Protein AF-A0A6M8V995-F1 (afdb_monomer)

Sequence (89 aa):
MLKAEKDFEEFIELLNKFNIEYMIIGAYALALYARPRNNGDIDIFINNTLNNAKQLIKVISEFGFESTGIKENDFTTKGRIIQLGELYP

Solvent-accessible surface area (backbone atoms only — not comparable to full-atom values): 5625 Å² total; per-residue (Å²): 122,74,63,64,60,49,54,50,52,55,51,52,50,40,39,58,76,60,65,52,56,66,45,74,35,63,56,70,52,46,34,80,82,48,82,73,59,88,84,86,75,82,47,71,48,68,54,50,44,70,71,40,20,57,43,47,54,53,42,40,39,75,75,69,52,60,88,72,73,83,53,51,66,62,48,48,44,84,93,61,84,84,84,84,84,78,81,81,131

Foldseek 3Di:
DVPLVVLVVLLVVLCVVLVFDKDWDDQVVCVVPDPRDCQSDTDMGGDLDLSNLVSVLVSCVVSPNVVVPDHSVQSNDPPHDDDDDDRDD

Mean predicted aligned error: 4.63 Å

Secondary structure (DSSP, 8-state):
-HHHHHHHHHHHHHHHHTT--EEEEHHHHHTTTS-----S--EEEE---HHHHHHHHHHHHHTT-GGG---HHHHHSTT-----SPPP-

Structure (mmCIF, N/CA/C/O backbone):
data_AF-A0A6M8V995-F1
#
_entry.id   AF-A0A6M8V995-F1
#
loop_
_atom_site.group_PDB
_atom_site.id
_atom_site.type_symbol
_atom_site.label_atom_id
_atom_site.label_alt_id
_atom_site.label_comp_id
_atom_site.label_asym_id
_atom_site.label_entity_id
_atom_site.label_seq_id
_atom_site.pdbx_PDB_ins_code
_atom_site.Cartn_x
_atom_site.Cartn_y
_atom_site.Cartn_z
_atom_site.occupancy
_atom_site.B_iso_or_equiv
_atom_site.auth_seq_id
_atom_site.auth_comp_id
_atom_site.auth_asym_id
_atom_site.auth_atom_id
_atom_site.pdbx_PDB_model_num
ATOM 1 N N . MET A 1 1 ? 11.726 9.278 -17.197 1.00 49.62 1 MET A N 1
ATOM 2 C CA . MET A 1 1 ? 11.413 7.887 -16.808 1.00 49.62 1 MET A CA 1
ATOM 3 C C . MET A 1 1 ? 11.787 7.568 -15.358 1.00 49.62 1 MET A C 1
ATOM 5 O O . MET A 1 1 ? 10.981 6.933 -14.709 1.00 49.62 1 MET A O 1
ATOM 9 N N . LEU A 1 2 ? 12.896 8.092 -14.810 1.00 59.47 2 LEU A N 1
ATOM 10 C CA . LEU A 1 2 ? 13.358 7.846 -13.422 1.00 59.47 2 LEU A CA 1
ATOM 11 C C . LEU A 1 2 ? 12.392 8.225 -12.274 1.00 59.47 2 LEU A C 1
ATOM 13 O O . LEU A 1 2 ? 12.542 7.725 -11.168 1.00 59.47 2 LEU A O 1
ATOM 17 N N . LYS A 1 3 ? 11.438 9.141 -12.489 1.00 60.41 3 LYS A N 1
ATOM 18 C CA . LYS A 1 3 ? 10.597 9.659 -11.395 1.00 60.41 3 LYS A CA 1
ATOM 19 C C . LYS A 1 3 ? 9.564 8.638 -10.895 1.00 60.41 3 LYS A C 1
ATOM 21 O O . LYS A 1 3 ? 9.432 8.480 -9.694 1.00 60.41 3 LYS A O 1
ATOM 26 N N . ALA A 1 4 ? 8.892 7.928 -11.804 1.00 68.56 4 ALA A N 1
ATOM 27 C CA . ALA A 1 4 ? 7.870 6.946 -11.429 1.00 68.56 4 ALA A CA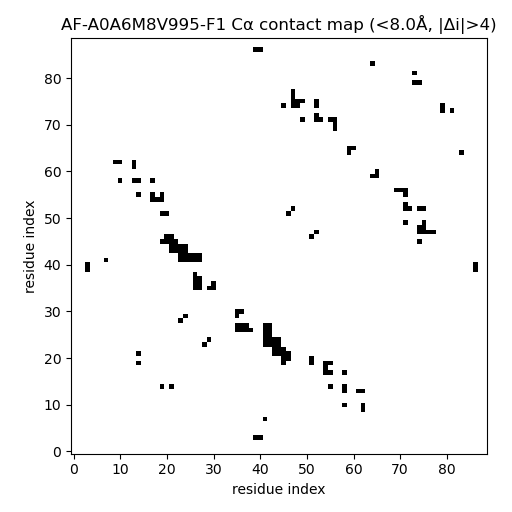 1
ATOM 28 C C . ALA A 1 4 ? 8.467 5.767 -10.640 1.00 68.56 4 ALA A C 1
ATOM 30 O O . ALA A 1 4 ? 7.875 5.317 -9.671 1.00 68.56 4 ALA A O 1
ATOM 31 N N . GLU A 1 5 ? 9.674 5.321 -11.004 1.00 79.88 5 GLU A N 1
ATOM 32 C CA . GLU A 1 5 ? 10.389 4.272 -10.261 1.00 79.88 5 GLU A CA 1
ATOM 33 C C . GLU A 1 5 ? 10.697 4.714 -8.826 1.00 79.88 5 GLU A C 1
ATOM 35 O O . GLU A 1 5 ? 10.494 3.943 -7.892 1.00 79.88 5 GLU A O 1
ATOM 40 N N . LYS A 1 6 ? 11.085 5.980 -8.640 1.00 89.06 6 LYS A N 1
ATOM 41 C CA . LYS A 1 6 ? 11.307 6.553 -7.312 1.00 89.06 6 LYS A CA 1
ATOM 42 C C . LYS A 1 6 ? 10.015 6.646 -6.491 1.00 89.06 6 LYS A C 1
ATOM 44 O O . LYS A 1 6 ? 10.022 6.278 -5.323 1.00 89.06 6 LYS A O 1
ATOM 49 N N . ASP A 1 7 ? 8.914 7.089 -7.097 1.00 91.19 7 ASP A N 1
ATOM 50 C CA . ASP A 1 7 ? 7.617 7.156 -6.411 1.00 91.19 7 ASP A CA 1
ATOM 51 C C . ASP A 1 7 ? 7.157 5.743 -5.967 1.00 91.19 7 ASP A C 1
ATOM 53 O O . ASP A 1 7 ? 6.570 5.584 -4.896 1.00 91.19 7 ASP A O 1
ATOM 57 N N . PHE A 1 8 ? 7.468 4.693 -6.743 1.00 92.25 8 PHE A N 1
ATOM 58 C CA . PHE A 1 8 ? 7.186 3.303 -6.358 1.00 92.25 8 PHE A CA 1
ATOM 59 C C . PHE A 1 8 ? 8.048 2.832 -5.182 1.00 92.25 8 PHE A C 1
ATOM 61 O O . PHE A 1 8 ? 7.519 2.211 -4.259 1.00 92.25 8 PHE A O 1
ATOM 68 N N . GLU A 1 9 ? 9.352 3.124 -5.200 1.00 93.50 9 GLU A N 1
ATOM 69 C CA . GLU A 1 9 ? 10.263 2.818 -4.089 1.00 93.50 9 GLU A CA 1
ATOM 70 C C . GLU A 1 9 ? 9.795 3.494 -2.794 1.00 93.50 9 GLU A C 1
ATOM 72 O O . GLU A 1 9 ? 9.619 2.816 -1.782 1.00 93.50 9 GLU A O 1
ATOM 77 N N . GLU A 1 10 ? 9.486 4.793 -2.845 1.00 96.19 10 GLU A N 1
ATOM 78 C CA . GLU A 1 10 ? 8.987 5.556 -1.694 1.00 96.19 10 GLU A CA 1
ATOM 79 C C . GLU A 1 10 ? 7.664 4.986 -1.158 1.00 96.19 10 GLU A C 1
ATOM 81 O O . GLU A 1 10 ? 7.488 4.839 0.056 1.00 96.19 10 GLU A O 1
ATOM 86 N N . PHE A 1 11 ? 6.736 4.594 -2.040 1.00 96.75 11 PHE A N 1
ATOM 87 C CA . PHE A 1 11 ? 5.484 3.977 -1.606 1.00 96.75 11 PHE A CA 1
ATOM 88 C C . PHE A 1 11 ? 5.720 2.628 -0.913 1.00 96.75 11 PHE A C 1
ATOM 90 O O . PHE A 1 11 ? 5.151 2.370 0.148 1.00 96.75 11 PHE A O 1
ATOM 97 N N . ILE A 1 12 ? 6.589 1.776 -1.466 1.00 97.25 12 ILE A N 1
ATOM 98 C CA . ILE A 1 12 ? 6.950 0.476 -0.878 1.00 97.25 12 ILE A CA 1
ATOM 99 C C . ILE A 1 12 ? 7.638 0.659 0.482 1.00 97.25 12 ILE A C 1
ATOM 101 O O . ILE A 1 12 ? 7.335 -0.070 1.431 1.00 97.25 12 ILE A O 1
ATOM 105 N N . GLU A 1 13 ? 8.524 1.646 0.616 1.00 98.25 13 GLU A N 1
ATOM 106 C CA . GLU A 1 13 ? 9.151 1.995 1.892 1.00 98.25 13 GLU A CA 1
ATOM 107 C C . GLU A 1 13 ? 8.114 2.384 2.951 1.00 98.25 13 GLU A C 1
ATOM 109 O O . GLU A 1 13 ? 8.201 1.921 4.092 1.00 98.25 13 GLU A O 1
ATOM 114 N N . LEU A 1 14 ? 7.085 3.154 2.581 1.00 98.56 14 LEU A N 1
ATOM 115 C CA . LEU A 1 14 ? 5.984 3.478 3.487 1.00 98.56 14 LEU A CA 1
ATOM 116 C C . LEU A 1 14 ? 5.158 2.241 3.856 1.00 98.56 14 LEU A C 1
ATOM 118 O O . LEU A 1 14 ? 4.864 2.039 5.036 1.00 98.56 14 LEU A O 1
ATOM 122 N N . LEU A 1 15 ? 4.822 1.373 2.898 1.00 98.56 15 LEU A N 1
ATOM 123 C CA . LEU A 1 15 ? 4.117 0.120 3.196 1.00 98.56 15 LEU A CA 1
ATOM 124 C C . LEU A 1 15 ? 4.899 -0.724 4.216 1.00 98.56 15 LEU A C 1
ATOM 126 O O . LEU A 1 15 ? 4.319 -1.222 5.183 1.00 98.56 15 LEU A O 1
ATOM 130 N N . ASN A 1 16 ? 6.222 -0.814 4.058 1.00 98.56 16 ASN A N 1
ATOM 131 C CA . ASN A 1 16 ? 7.103 -1.517 4.989 1.00 98.56 16 ASN A CA 1
ATOM 132 C C . ASN A 1 16 ? 7.154 -0.831 6.363 1.00 98.56 16 ASN A C 1
ATOM 134 O O . ASN A 1 16 ? 6.988 -1.493 7.388 1.00 98.56 16 ASN A O 1
ATOM 138 N N . LYS A 1 17 ? 7.319 0.497 6.401 1.00 98.56 17 LYS A N 1
ATOM 139 C CA . LYS A 1 17 ? 7.351 1.301 7.636 1.00 98.56 17 LYS A CA 1
ATOM 140 C C . LYS A 1 17 ? 6.098 1.093 8.490 1.00 98.56 17 LYS A C 1
ATOM 142 O O . LYS A 1 17 ? 6.190 1.017 9.716 1.00 98.56 17 LYS A O 1
ATOM 147 N N . PHE A 1 18 ? 4.932 0.994 7.857 1.00 98.38 18 PHE A N 1
ATOM 148 C CA . PHE A 1 18 ? 3.650 0.805 8.538 1.00 98.38 18 PHE A CA 1
ATOM 149 C C . PHE A 1 18 ? 3.258 -0.666 8.742 1.00 98.38 18 PHE A C 1
ATOM 151 O O . PHE A 1 18 ? 2.183 -0.927 9.283 1.00 98.38 18 PHE A O 1
ATOM 158 N N . ASN A 1 19 ? 4.134 -1.616 8.388 1.00 98.12 19 ASN A N 1
ATOM 159 C CA . ASN A 1 19 ? 3.886 -3.060 8.447 1.00 98.12 19 ASN A CA 1
ATOM 160 C C . ASN A 1 19 ? 2.592 -3.461 7.721 1.00 98.12 19 ASN A C 1
ATOM 162 O O . ASN A 1 19 ? 1.782 -4.224 8.250 1.00 98.12 19 ASN A O 1
ATOM 166 N N . ILE A 1 20 ? 2.379 -2.906 6.527 1.00 98.62 20 ILE A N 1
ATOM 167 C CA . ILE A 1 20 ? 1.240 -3.274 5.692 1.00 98.62 20 ILE A CA 1
ATOM 168 C C . ILE A 1 20 ? 1.431 -4.703 5.187 1.00 98.62 20 ILE A C 1
ATOM 170 O O . ILE A 1 20 ? 2.506 -5.093 4.738 1.00 98.62 20 ILE A O 1
ATOM 174 N N . GLU A 1 21 ? 0.361 -5.485 5.220 1.00 98.38 21 GLU A N 1
ATOM 175 C CA . GLU A 1 21 ? 0.294 -6.788 4.570 1.00 98.38 21 GLU A CA 1
ATOM 176 C C . GLU A 1 21 ? -0.101 -6.590 3.099 1.00 98.38 21 GLU A C 1
ATOM 178 O O . GLU A 1 21 ? -1.265 -6.299 2.788 1.00 98.38 21 GLU A O 1
ATOM 183 N N . TYR A 1 22 ? 0.872 -6.714 2.194 1.00 98.25 22 TYR A N 1
ATOM 184 C CA . TYR A 1 22 ? 0.690 -6.513 0.756 1.00 98.25 22 TYR A CA 1
ATOM 185 C C . TYR A 1 22 ? 1.505 -7.506 -0.083 1.00 98.25 22 TYR A C 1
ATOM 187 O O . TYR A 1 22 ? 2.404 -8.184 0.412 1.00 98.25 22 TYR A O 1
ATOM 195 N N . MET A 1 23 ? 1.190 -7.577 -1.375 1.00 97.00 23 MET A N 1
ATOM 196 C CA . MET A 1 23 ? 1.929 -8.342 -2.375 1.00 97.00 23 MET A CA 1
ATOM 197 C C . MET A 1 23 ? 1.988 -7.556 -3.683 1.00 97.00 23 MET A C 1
ATOM 199 O O . MET A 1 23 ? 0.956 -7.124 -4.191 1.00 97.00 23 MET A O 1
ATOM 203 N N . ILE A 1 24 ? 3.184 -7.398 -4.249 1.00 93.94 24 ILE A N 1
ATOM 204 C CA . ILE A 1 24 ? 3.348 -6.848 -5.600 1.00 93.94 24 ILE A CA 1
ATOM 205 C C . ILE A 1 24 ? 2.859 -7.896 -6.603 1.00 93.94 24 ILE A C 1
ATOM 207 O O . ILE A 1 24 ? 3.251 -9.062 -6.531 1.00 93.94 24 ILE A O 1
ATOM 211 N N . ILE A 1 25 ? 1.998 -7.485 -7.530 1.00 93.19 25 ILE A N 1
ATOM 212 C CA . ILE A 1 25 ? 1.442 -8.339 -8.582 1.00 93.19 25 ILE A CA 1
ATOM 213 C C . ILE A 1 25 ? 1.694 -7.706 -9.962 1.00 93.19 25 ILE A C 1
ATOM 215 O O . ILE A 1 25 ? 2.463 -6.755 -10.098 1.00 93.19 25 ILE A O 1
ATOM 219 N N . GLY A 1 26 ? 1.093 -8.265 -11.013 1.00 90.38 26 GLY A N 1
ATOM 220 C CA . GLY A 1 26 ? 1.121 -7.658 -12.345 1.00 90.38 26 GLY A CA 1
ATOM 221 C C . GLY A 1 26 ? 2.486 -7.713 -13.042 1.00 90.38 26 GLY A C 1
ATOM 222 O O . GLY A 1 26 ? 3.304 -8.611 -12.809 1.00 90.38 26 GLY A O 1
ATOM 223 N N . ALA A 1 27 ? 2.708 -6.763 -13.955 1.00 87.12 27 ALA A N 1
ATOM 224 C CA . ALA A 1 27 ? 3.885 -6.734 -14.827 1.00 87.12 27 ALA A CA 1
ATOM 225 C C . ALA A 1 27 ? 5.201 -6.611 -14.043 1.00 87.12 27 ALA A C 1
ATOM 227 O O . ALA A 1 27 ? 6.197 -7.234 -14.418 1.00 87.12 27 ALA A O 1
ATOM 228 N N . TYR A 1 28 ? 5.183 -5.876 -12.926 1.00 86.75 28 TYR A N 1
ATOM 229 C CA . TYR A 1 28 ? 6.353 -5.687 -12.071 1.00 86.75 28 TYR A CA 1
ATOM 230 C C . TYR A 1 28 ? 6.811 -7.010 -11.433 1.00 86.75 28 TYR A C 1
ATOM 232 O O . TYR A 1 28 ? 7.994 -7.342 -11.476 1.00 86.75 28 TYR A O 1
ATOM 240 N N . ALA A 1 29 ? 5.878 -7.829 -10.931 1.00 86.50 29 ALA A N 1
ATOM 241 C CA . ALA A 1 29 ? 6.197 -9.156 -10.394 1.00 86.50 29 ALA A CA 1
ATOM 242 C C . ALA A 1 29 ? 6.703 -10.126 -11.481 1.00 86.50 29 ALA A C 1
ATOM 244 O O . ALA A 1 29 ? 7.607 -10.930 -11.242 1.00 86.50 29 ALA A O 1
ATOM 245 N N . LEU A 1 30 ? 6.147 -10.040 -12.695 1.00 84.44 30 LEU A N 1
ATOM 246 C CA . LEU A 1 30 ? 6.546 -10.883 -13.825 1.00 84.44 30 LEU A CA 1
ATOM 247 C C . LEU A 1 30 ? 7.948 -10.544 -14.356 1.00 84.44 30 LEU A C 1
ATOM 249 O O . LEU A 1 30 ? 8.653 -11.438 -14.828 1.00 84.44 30 LEU A O 1
ATOM 253 N N . ALA A 1 31 ? 8.368 -9.279 -14.272 1.00 82.94 31 ALA A N 1
ATOM 254 C CA . ALA A 1 31 ? 9.665 -8.817 -14.767 1.00 82.94 31 ALA A CA 1
ATOM 255 C C . ALA A 1 31 ? 10.868 -9.525 -14.110 1.00 82.94 31 ALA A C 1
ATOM 257 O O . ALA A 1 31 ? 11.946 -9.546 -14.696 1.00 82.94 31 ALA A O 1
ATOM 258 N N . LEU A 1 32 ? 10.682 -10.157 -12.944 1.00 76.56 32 LEU A N 1
ATOM 259 C CA . LEU A 1 32 ? 11.702 -10.991 -12.296 1.00 76.56 32 LEU A CA 1
ATOM 260 C C . LEU A 1 32 ? 11.990 -12.302 -13.047 1.00 76.56 32 LEU A C 1
ATOM 262 O O . LEU A 1 32 ? 13.077 -12.858 -12.914 1.00 76.56 32 LEU A O 1
ATOM 266 N N . TYR A 1 33 ? 11.030 -12.802 -13.831 1.00 80.62 33 TYR A N 1
ATOM 267 C CA . TYR A 1 33 ? 11.098 -14.118 -14.482 1.00 80.62 33 TYR A CA 1
ATOM 268 C C . TYR A 1 33 ? 10.963 -14.060 -16.008 1.00 80.62 33 TYR A C 1
ATOM 270 O O . TYR A 1 33 ? 11.214 -15.053 -16.692 1.00 80.62 33 TYR A O 1
ATOM 278 N N . ALA A 1 34 ? 10.558 -12.917 -16.558 1.00 78.81 34 ALA A N 1
ATOM 279 C CA . ALA A 1 34 ? 10.342 -12.713 -17.985 1.00 78.81 34 ALA A CA 1
ATOM 280 C C . ALA A 1 34 ? 11.074 -11.461 -18.483 1.00 78.81 34 ALA A C 1
ATOM 282 O O . ALA A 1 34 ? 11.738 -10.760 -17.724 1.00 78.81 34 ALA A O 1
ATOM 283 N N . ARG A 1 35 ? 10.955 -11.152 -19.781 1.00 76.56 35 ARG A N 1
ATOM 284 C CA . ARG A 1 35 ? 11.475 -9.877 -20.288 1.00 76.56 35 ARG A CA 1
ATOM 285 C C . ARG A 1 35 ? 10.747 -8.711 -19.604 1.00 76.56 35 ARG A C 1
ATOM 287 O O . ARG A 1 35 ? 9.517 -8.679 -19.683 1.00 76.56 35 ARG A O 1
ATOM 294 N N . PRO A 1 36 ? 11.474 -7.752 -19.002 1.00 71.06 36 PRO A N 1
ATOM 295 C CA . PRO A 1 36 ? 10.864 -6.594 -18.368 1.00 71.06 36 PRO A CA 1
ATOM 296 C C . PRO A 1 36 ? 9.965 -5.836 -19.345 1.00 71.06 36 PRO A C 1
ATOM 298 O O . PRO A 1 36 ? 10.371 -5.525 -20.468 1.00 71.06 36 PRO A O 1
ATOM 301 N N . ARG A 1 37 ? 8.747 -5.522 -18.905 1.00 67.44 37 ARG A N 1
ATOM 302 C CA . ARG A 1 37 ? 7.832 -4.617 -19.597 1.00 67.44 37 ARG A CA 1
ATOM 303 C C . ARG A 1 37 ? 7.371 -3.581 -18.587 1.00 67.44 37 ARG A C 1
ATOM 305 O O . ARG A 1 37 ? 6.623 -3.912 -17.678 1.00 67.44 37 ARG A O 1
ATOM 312 N N . ASN A 1 38 ? 7.833 -2.350 -18.760 1.00 68.44 38 ASN A N 1
ATOM 313 C CA . ASN A 1 38 ? 7.391 -1.227 -17.951 1.00 68.44 38 ASN A CA 1
ATOM 314 C C . ASN A 1 38 ? 6.142 -0.618 -18.609 1.00 68.44 38 ASN A C 1
ATOM 316 O O . ASN A 1 38 ? 6.214 -0.112 -19.729 1.00 68.44 38 ASN A O 1
ATOM 320 N N . ASN A 1 39 ? 4.999 -0.750 -17.946 1.00 72.56 39 ASN A N 1
ATOM 321 C CA . ASN A 1 39 ? 3.706 -0.180 -18.327 1.00 72.56 39 ASN A CA 1
ATOM 322 C C . ASN A 1 39 ? 3.436 1.182 -17.662 1.00 72.56 39 ASN A C 1
ATOM 324 O O . ASN A 1 39 ? 2.424 1.801 -17.970 1.00 72.56 39 ASN A O 1
ATOM 328 N N . GLY A 1 40 ? 4.359 1.682 -16.835 1.00 81.00 40 GLY A N 1
ATOM 329 C CA . GLY A 1 40 ? 4.253 2.987 -16.183 1.00 81.00 40 GLY A CA 1
ATOM 330 C C . GLY A 1 40 ? 3.435 2.989 -14.892 1.00 81.00 40 GLY A C 1
ATOM 331 O O . GLY A 1 40 ? 3.232 4.061 -14.331 1.00 81.00 40 GLY A O 1
ATOM 332 N N . ASP A 1 41 ? 3.006 1.823 -14.408 1.00 87.56 41 ASP A N 1
ATOM 333 C CA . ASP A 1 41 ? 2.286 1.638 -13.149 1.00 87.56 41 ASP A CA 1
ATOM 334 C C . ASP A 1 41 ? 2.906 0.495 -12.314 1.00 87.56 41 ASP A C 1
ATOM 336 O O . ASP A 1 41 ? 3.838 -0.196 -12.743 1.00 87.56 41 ASP A O 1
ATOM 340 N N . ILE A 1 42 ? 2.415 0.338 -11.083 1.00 90.88 42 ILE A N 1
ATOM 341 C CA . ILE A 1 42 ? 2.704 -0.803 -10.216 1.00 90.88 42 ILE A CA 1
ATOM 342 C C . ILE A 1 42 ? 1.401 -1.281 -9.577 1.00 90.88 42 ILE A C 1
ATOM 344 O O . ILE A 1 42 ? 0.658 -0.500 -8.983 1.00 90.88 42 ILE A O 1
ATOM 348 N N . ASP A 1 43 ? 1.141 -2.581 -9.675 1.00 93.12 43 ASP A N 1
ATOM 349 C CA . ASP A 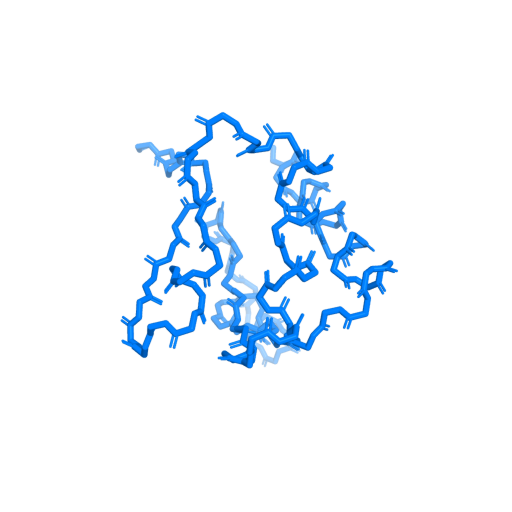1 43 ? -0.033 -3.203 -9.075 1.00 93.12 43 ASP A CA 1
ATOM 350 C C . ASP A 1 43 ? 0.315 -3.815 -7.715 1.00 93.12 43 ASP A C 1
ATOM 352 O O . ASP A 1 43 ? 1.211 -4.661 -7.597 1.00 93.12 43 ASP A O 1
ATOM 356 N N . ILE A 1 44 ? -0.431 -3.432 -6.678 1.00 96.00 44 ILE A N 1
ATOM 357 C CA . ILE A 1 44 ? -0.233 -3.922 -5.311 1.00 96.00 44 ILE A CA 1
ATOM 358 C C . ILE A 1 44 ? -1.540 -4.511 -4.782 1.00 96.00 44 ILE A C 1
ATOM 360 O O . ILE A 1 44 ? -2.567 -3.840 -4.694 1.00 96.00 44 ILE A O 1
ATOM 364 N N . PHE A 1 45 ? -1.492 -5.783 -4.396 1.00 97.12 45 PHE A N 1
ATOM 365 C CA . PHE A 1 45 ? -2.582 -6.472 -3.726 1.00 97.12 45 PHE A CA 1
ATOM 366 C C . PHE A 1 45 ? -2.481 -6.277 -2.211 1.00 97.12 45 PHE A C 1
ATOM 368 O O . PHE A 1 45 ? -1.431 -6.525 -1.623 1.00 97.12 45 PHE A O 1
ATOM 375 N N . ILE A 1 46 ? -3.573 -5.859 -1.572 1.00 97.50 46 ILE A N 1
ATOM 376 C CA . ILE A 1 46 ? -3.625 -5.531 -0.141 1.00 97.50 46 ILE A CA 1
ATOM 377 C C . ILE A 1 46 ? -4.458 -6.578 0.602 1.00 97.50 46 ILE A C 1
ATOM 379 O O . ILE A 1 46 ? -5.556 -6.926 0.161 1.00 97.50 46 ILE A O 1
ATOM 383 N N . ASN A 1 47 ? -3.984 -7.047 1.763 1.00 97.62 47 ASN A N 1
ATOM 384 C CA . ASN A 1 47 ? -4.817 -7.871 2.639 1.00 97.62 47 ASN A CA 1
ATOM 385 C C . ASN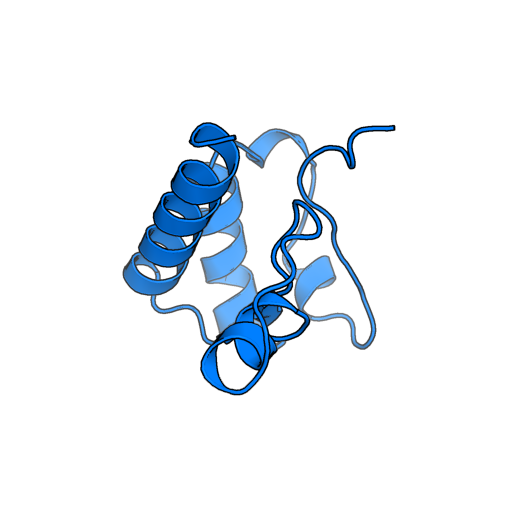 A 1 47 ? -5.964 -7.027 3.225 1.00 97.62 47 ASN A C 1
ATOM 387 O O . ASN A 1 47 ? -5.727 -6.039 3.920 1.00 97.62 47 ASN A O 1
ATOM 391 N N . ASN A 1 48 ? -7.211 -7.421 2.979 1.00 96.62 48 ASN A N 1
ATOM 392 C CA . ASN A 1 48 ? -8.406 -6.610 3.233 1.00 96.62 48 ASN A CA 1
ATOM 393 C C . ASN A 1 48 ? -8.897 -6.616 4.695 1.00 96.62 48 ASN A C 1
ATOM 395 O O . ASN A 1 48 ? -10.090 -6.441 4.963 1.00 96.62 48 ASN A O 1
ATOM 399 N N . THR A 1 49 ? -8.001 -6.829 5.660 1.00 98.06 49 THR A N 1
ATOM 400 C CA . THR A 1 49 ? -8.353 -6.766 7.082 1.00 98.06 49 THR A CA 1
ATOM 401 C C . THR A 1 49 ? -8.543 -5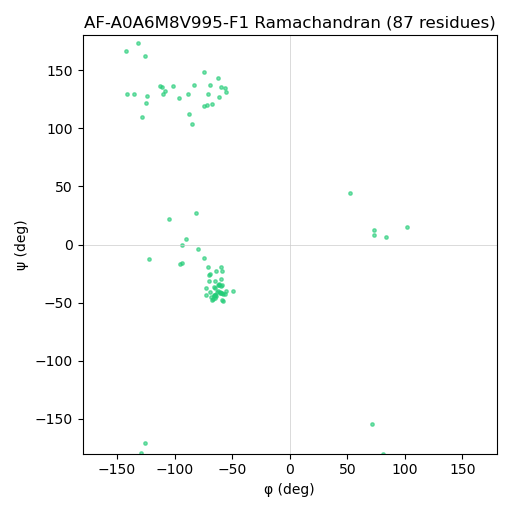.318 7.524 1.00 98.06 49 THR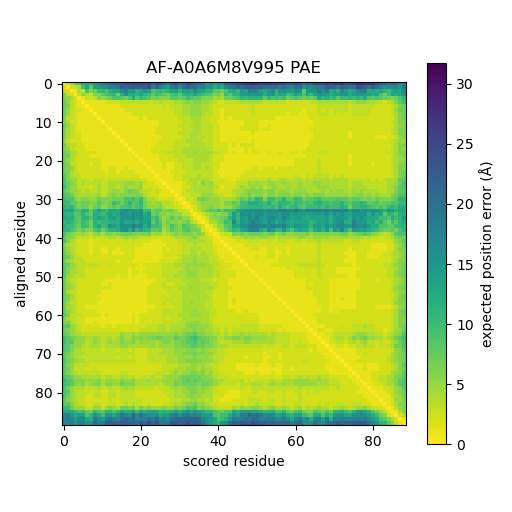 A C 1
ATOM 403 O O . THR A 1 49 ? -7.867 -4.402 7.055 1.00 98.06 49 THR A O 1
ATOM 406 N N . LEU A 1 50 ? -9.441 -5.096 8.488 1.00 97.69 50 LEU A N 1
ATOM 407 C CA . LEU A 1 50 ? -9.678 -3.759 9.038 1.00 97.69 50 LEU A CA 1
ATOM 408 C C . LEU A 1 50 ? -8.407 -3.152 9.657 1.00 97.69 50 LEU A C 1
ATOM 410 O O . LEU A 1 50 ? -8.188 -1.948 9.560 1.00 97.69 50 LEU A O 1
ATOM 414 N N . ASN A 1 51 ? -7.565 -3.977 10.289 1.00 98.00 51 ASN A N 1
ATOM 415 C CA . ASN A 1 51 ? -6.309 -3.510 10.873 1.00 98.00 51 ASN A CA 1
ATOM 416 C C . ASN A 1 51 ? -5.344 -3.004 9.793 1.00 98.00 51 ASN A C 1
ATOM 418 O O . ASN A 1 51 ? -4.795 -1.914 9.933 1.00 98.00 51 ASN A O 1
ATOM 422 N N . ASN A 1 52 ? -5.191 -3.760 8.705 1.00 98.25 52 ASN A N 1
ATOM 423 C CA . ASN A 1 52 ? -4.328 -3.378 7.595 1.00 98.25 52 ASN A CA 1
ATOM 424 C C . ASN A 1 52 ? -4.848 -2.111 6.894 1.00 98.25 52 ASN A C 1
ATOM 426 O O . ASN A 1 52 ? -4.092 -1.169 6.678 1.00 98.25 52 ASN A O 1
ATOM 430 N N . ALA A 1 53 ? -6.164 -2.029 6.655 1.00 98.00 53 ALA A N 1
ATOM 431 C CA . ALA A 1 53 ? -6.814 -0.852 6.073 1.00 98.00 53 ALA A CA 1
ATOM 432 C C . ALA A 1 53 ? -6.582 0.426 6.902 1.00 98.00 53 ALA A C 1
ATOM 434 O O . ALA A 1 53 ? -6.271 1.475 6.344 1.00 98.00 53 ALA A O 1
ATOM 435 N N . LYS A 1 54 ? -6.665 0.340 8.236 1.00 98.06 54 LYS A N 1
ATOM 436 C CA . LYS A 1 54 ? -6.387 1.467 9.146 1.00 98.06 54 LYS A CA 1
ATOM 437 C C . LYS A 1 54 ? -4.963 1.996 9.031 1.00 98.06 54 LYS A C 1
ATOM 439 O O . LYS A 1 54 ? -4.754 3.205 9.087 1.00 98.06 54 LYS A O 1
ATOM 444 N N . GLN A 1 55 ? -3.981 1.105 8.906 1.00 98.44 55 GLN A N 1
ATOM 445 C CA . GLN A 1 55 ? -2.590 1.520 8.717 1.00 98.44 55 GLN A CA 1
ATOM 446 C C . GLN A 1 55 ? -2.370 2.070 7.306 1.00 98.44 55 GLN A C 1
ATOM 448 O O . GLN A 1 55 ? -1.680 3.072 7.148 1.00 98.44 55 GLN A O 1
ATOM 453 N N . LEU A 1 56 ? -3.022 1.486 6.298 1.00 97.81 56 LEU A N 1
ATOM 454 C CA . LEU A 1 56 ? -2.908 1.934 4.916 1.00 97.81 56 LEU A CA 1
ATOM 455 C C . LEU A 1 56 ? -3.418 3.368 4.731 1.00 97.81 56 LEU A C 1
ATOM 457 O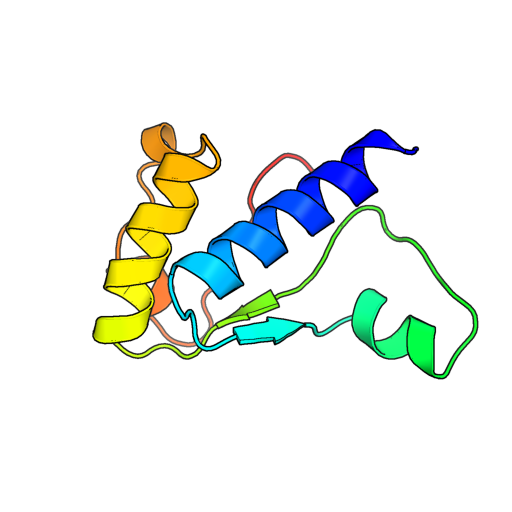 O . LEU A 1 56 ? -2.802 4.131 4.002 1.00 97.81 56 LEU A O 1
ATOM 461 N N . ILE A 1 57 ? -4.455 3.797 5.457 1.00 97.69 57 ILE A N 1
ATOM 462 C CA . ILE A 1 57 ? -4.884 5.209 5.443 1.00 97.69 57 ILE A CA 1
ATOM 463 C C . ILE A 1 57 ? -3.768 6.164 5.889 1.00 97.69 57 ILE A C 1
ATOM 465 O O . ILE A 1 57 ? -3.635 7.252 5.331 1.00 97.69 57 ILE A O 1
ATOM 469 N N . LYS A 1 58 ? -2.923 5.754 6.842 1.00 97.94 58 LYS A N 1
ATOM 470 C CA . LYS A 1 58 ? -1.764 6.557 7.258 1.00 97.94 58 LYS A CA 1
ATOM 471 C C . LYS A 1 58 ? -0.702 6.607 6.167 1.00 97.94 58 LYS A C 1
ATOM 473 O O . LYS A 1 58 ? -0.167 7.678 5.922 1.00 97.94 58 LYS A O 1
ATOM 478 N N . VAL A 1 59 ? -0.453 5.485 5.487 1.00 98.06 59 VAL A N 1
ATOM 479 C CA . VAL A 1 59 ? 0.448 5.432 4.324 1.00 98.06 59 VAL A CA 1
ATOM 480 C C . VAL A 1 59 ? -0.039 6.371 3.221 1.00 98.06 59 VAL A C 1
ATOM 482 O O . VAL A 1 59 ? 0.741 7.169 2.723 1.00 98.06 59 VAL A O 1
ATOM 485 N N . ILE A 1 60 ? -1.331 6.328 2.879 1.00 97.06 60 ILE A N 1
ATOM 486 C CA . ILE A 1 60 ? -1.932 7.191 1.850 1.00 97.06 60 ILE A CA 1
ATOM 487 C C . ILE A 1 60 ? -1.779 8.673 2.207 1.00 97.06 60 ILE A C 1
ATOM 489 O O . ILE A 1 60 ? -1.454 9.479 1.337 1.00 97.06 60 ILE A O 1
ATOM 493 N N . SER A 1 61 ? -1.983 9.040 3.475 1.00 96.25 61 SER A N 1
ATOM 494 C CA . SER A 1 61 ? -1.768 10.416 3.932 1.00 96.25 61 SER A CA 1
ATOM 495 C C . SER A 1 61 ? -0.291 10.808 3.891 1.00 96.25 61 SER A C 1
ATOM 497 O O . SER A 1 61 ? 0.029 11.840 3.311 1.00 96.25 61 SER A O 1
ATOM 499 N N . GLU A 1 62 ? 0.616 9.972 4.408 1.00 97.50 62 GLU A N 1
ATOM 500 C CA . GLU A 1 62 ? 2.055 10.271 4.433 1.00 97.50 62 GLU A CA 1
ATOM 501 C C . GLU A 1 62 ? 2.666 10.346 3.025 1.00 97.50 62 GLU A C 1
ATOM 503 O O . GLU A 1 62 ? 3.557 11.155 2.785 1.00 97.50 62 GLU A O 1
ATOM 508 N N . PHE A 1 63 ? 2.141 9.572 2.073 1.00 96.12 63 PHE A N 1
ATOM 509 C CA . PHE A 1 63 ? 2.554 9.625 0.671 1.00 96.12 63 PHE A CA 1
ATOM 510 C C . PHE A 1 63 ? 2.029 10.866 -0.078 1.00 96.12 63 PHE A C 1
ATOM 512 O O . PHE A 1 63 ? 2.476 11.153 -1.185 1.00 96.12 63 PHE A O 1
ATOM 519 N N . GLY A 1 64 ? 1.088 11.621 0.505 1.00 95.06 64 GLY A N 1
ATOM 520 C CA . GLY A 1 64 ? 0.567 12.873 -0.061 1.00 95.06 64 GLY A CA 1
ATOM 521 C C . GLY A 1 64 ? -0.801 12.775 -0.749 1.00 95.06 64 GLY A C 1
ATOM 522 O O . GLY A 1 64 ? -1.198 13.700 -1.454 1.00 95.06 64 GLY A O 1
ATOM 523 N N . PHE A 1 65 ? -1.552 11.690 -0.535 1.00 94.31 65 PHE A N 1
ATOM 524 C CA . PHE A 1 65 ? -2.883 11.462 -1.122 1.00 94.31 65 PHE A CA 1
ATOM 525 C C . PHE A 1 65 ? -4.039 11.658 -0.121 1.00 9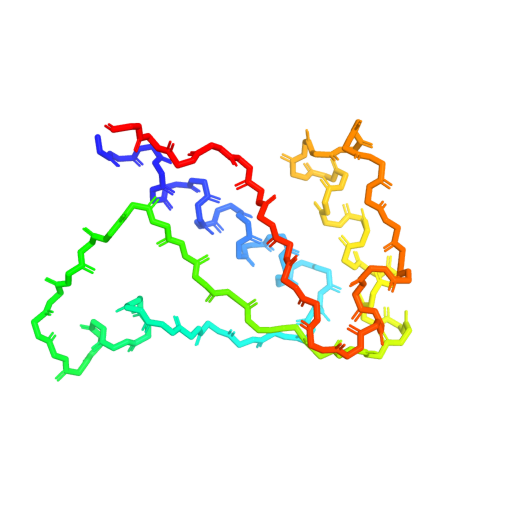4.31 65 PHE A C 1
ATOM 527 O O . PHE A 1 65 ? -5.151 11.169 -0.325 1.00 94.31 65 PHE A O 1
ATOM 534 N N . GLU A 1 66 ? -3.823 12.403 0.961 1.00 91.94 66 GLU A N 1
ATOM 535 C CA . GLU A 1 66 ? -4.829 12.669 2.004 1.00 91.94 66 GLU A CA 1
ATOM 536 C C . GLU A 1 66 ? -6.108 13.366 1.507 1.00 91.94 66 GLU A C 1
ATOM 538 O O . GLU A 1 66 ? -7.196 13.125 2.032 1.00 91.94 66 GLU A O 1
ATOM 543 N N . SER A 1 67 ? -6.013 14.189 0.460 1.00 91.94 67 SER A N 1
ATOM 544 C CA . SER A 1 67 ? -7.144 14.940 -0.103 1.00 91.94 67 SER A CA 1
ATOM 545 C C . SER A 1 67 ? -8.052 14.113 -1.023 1.00 91.94 67 SER A C 1
ATOM 547 O O . SER A 1 67 ? -9.090 14.605 -1.462 1.00 91.94 67 SER A O 1
ATOM 549 N N . THR A 1 68 ? -7.708 12.848 -1.293 1.00 90.81 68 THR A N 1
ATOM 550 C CA . THR A 1 68 ? -8.476 11.952 -2.181 1.00 90.81 68 THR A CA 1
ATOM 551 C C . THR A 1 68 ? -9.817 11.500 -1.601 1.00 90.81 68 THR A C 1
ATOM 553 O O . THR A 1 68 ? -10.688 11.041 -2.339 1.00 90.81 68 THR A O 1
ATOM 556 N N . GLY A 1 69 ? -9.993 11.590 -0.279 1.00 92.44 69 GLY A N 1
ATOM 557 C CA . GLY A 1 69 ? -11.190 11.102 0.405 1.00 92.44 69 GLY A CA 1
ATOM 558 C C . GLY A 1 69 ? -11.293 9.576 0.501 1.00 92.44 69 GLY A C 1
ATOM 559 O O . GLY A 1 69 ? -12.363 9.087 0.867 1.00 92.44 69 GLY A O 1
ATOM 560 N N . ILE A 1 70 ? -10.215 8.839 0.202 1.00 94.75 70 ILE A N 1
ATOM 561 C CA . ILE A 1 70 ? -10.113 7.385 0.404 1.00 94.75 70 ILE A CA 1
ATOM 562 C C . ILE A 1 70 ? -10.296 7.056 1.893 1.00 94.75 70 ILE A C 1
ATOM 564 O O . ILE A 1 70 ? -9.734 7.717 2.769 1.00 94.75 70 ILE A O 1
ATOM 568 N N . LYS A 1 71 ? -11.092 6.026 2.190 1.00 95.50 71 LYS A N 1
ATOM 569 C CA . LYS A 1 71 ? -11.443 5.587 3.549 1.00 95.50 71 LYS A CA 1
ATOM 570 C C . LYS A 1 71 ? -11.135 4.110 3.752 1.00 95.50 71 LYS A C 1
ATOM 572 O O . LYS A 1 71 ? -11.051 3.337 2.805 1.00 95.50 71 LYS A O 1
ATOM 577 N N . GLU A 1 72 ? -11.055 3.690 5.015 1.00 95.75 72 GLU A N 1
ATOM 578 C CA . GLU A 1 72 ? -10.797 2.292 5.405 1.00 95.75 72 GLU A CA 1
ATOM 579 C C . GLU A 1 72 ? -11.711 1.295 4.672 1.00 95.75 72 GLU A C 1
ATOM 581 O O . GLU A 1 72 ? -11.258 0.242 4.226 1.00 95.75 72 GLU A O 1
ATOM 586 N N . ASN A 1 73 ? -12.992 1.648 4.495 1.00 96.56 73 ASN A N 1
ATOM 587 C CA . ASN A 1 73 ? -13.973 0.786 3.838 1.00 96.56 73 ASN A CA 1
ATOM 588 C C . ASN A 1 73 ? -13.661 0.515 2.356 1.00 96.56 73 ASN A C 1
ATOM 590 O O . ASN A 1 73 ? -14.110 -0.486 1.796 1.00 96.56 73 ASN A O 1
ATOM 594 N N . ASP A 1 74 ? -12.884 1.385 1.711 1.00 95.69 74 ASP A N 1
ATOM 595 C CA . ASP A 1 74 ? -12.469 1.186 0.326 1.00 95.69 74 ASP A CA 1
ATOM 596 C C . ASP A 1 74 ? -11.470 0.022 0.203 1.00 95.69 74 ASP A C 1
ATOM 598 O O . ASP A 1 74 ? -11.458 -0.651 -0.825 1.00 95.69 74 ASP A O 1
ATOM 602 N N . PHE A 1 75 ? -10.722 -0.286 1.272 1.00 96.50 75 PHE A N 1
ATOM 603 C CA . PHE A 1 75 ? -9.763 -1.397 1.335 1.00 96.50 75 PHE A CA 1
ATOM 604 C C . PHE A 1 75 ? -10.329 -2.685 1.947 1.00 96.50 75 PHE A C 1
ATOM 606 O O . PHE A 1 75 ? -9.749 -3.754 1.771 1.00 96.50 75 PHE A O 1
ATOM 613 N N . THR A 1 76 ? -11.459 -2.623 2.657 1.00 97.00 76 THR A N 1
ATOM 614 C CA . THR A 1 76 ? -12.130 -3.817 3.208 1.00 97.00 76 THR A CA 1
ATOM 615 C C . THR A 1 76 ? -13.223 -4.367 2.283 1.00 97.00 76 THR A C 1
ATOM 617 O O . THR A 1 76 ? -13.639 -5.521 2.422 1.00 97.00 76 THR A O 1
ATOM 620 N N . THR A 1 77 ? -13.672 -3.580 1.298 1.00 95.12 77 THR A N 1
ATOM 621 C CA . THR A 1 77 ? -14.648 -4.015 0.288 1.00 95.12 77 THR A CA 1
ATOM 622 C C . THR A 1 77 ? -13.988 -4.946 -0.734 1.00 95.12 77 THR A C 1
ATOM 624 O O . THR A 1 77 ? -13.067 -4.559 -1.450 1.00 95.12 77 THR A O 1
ATOM 627 N N . LYS A 1 78 ? -14.473 -6.190 -0.838 1.00 91.38 78 LYS A N 1
ATOM 628 C CA . LYS A 1 78 ? -13.940 -7.185 -1.787 1.00 91.38 78 LYS A CA 1
ATOM 629 C C . LYS A 1 78 ? -14.112 -6.744 -3.244 1.00 91.38 78 LYS A C 1
ATOM 631 O O . LYS A 1 78 ? -15.150 -6.204 -3.611 1.00 91.38 78 LYS A O 1
ATOM 636 N N . GLY A 1 79 ? -13.116 -7.060 -4.074 1.00 90.44 79 GLY A N 1
ATOM 637 C CA . GLY A 1 79 ? -13.145 -6.810 -5.520 1.00 90.44 79 GLY A CA 1
ATOM 638 C C . GLY A 1 79 ? -12.975 -5.342 -5.911 1.00 90.44 79 GLY A C 1
ATOM 639 O O . GLY A 1 79 ? -13.151 -5.002 -7.077 1.00 90.44 79 GLY A O 1
ATOM 640 N N . ARG A 1 80 ? -12.651 -4.470 -4.953 1.00 94.19 80 ARG A N 1
ATOM 641 C CA . ARG A 1 80 ? -12.427 -3.056 -5.217 1.00 94.19 80 ARG A CA 1
ATOM 642 C C . ARG A 1 80 ? -11.005 -2.811 -5.708 1.00 94.19 80 ARG A C 1
ATOM 644 O O . ARG A 1 80 ? -10.054 -3.354 -5.155 1.00 94.19 80 ARG A O 1
ATOM 651 N N . ILE A 1 81 ? -10.891 -1.967 -6.728 1.00 94.38 81 ILE A N 1
ATOM 652 C CA . ILE A 1 81 ? -9.627 -1.450 -7.253 1.00 94.38 81 ILE A CA 1
ATOM 653 C C . ILE A 1 81 ? -9.589 0.045 -6.946 1.00 94.38 81 ILE A C 1
ATOM 655 O O . ILE A 1 81 ? -10.596 0.741 -7.096 1.00 94.38 81 ILE A O 1
ATOM 659 N N . ILE A 1 82 ? -8.438 0.521 -6.484 1.00 94.06 82 ILE A N 1
ATOM 660 C CA . ILE A 1 82 ? -8.171 1.929 -6.205 1.00 94.06 82 ILE A CA 1
ATOM 661 C C . ILE A 1 82 ? -6.935 2.296 -7.014 1.00 94.06 82 ILE A C 1
ATOM 663 O O . ILE A 1 82 ? -5.924 1.605 -6.930 1.00 94.06 82 ILE A O 1
ATOM 667 N N . GLN A 1 83 ? -7.030 3.371 -7.788 1.00 92.44 83 GLN A N 1
ATOM 668 C CA . GLN A 1 83 ? -5.914 3.912 -8.552 1.00 92.44 83 GLN A CA 1
ATOM 669 C 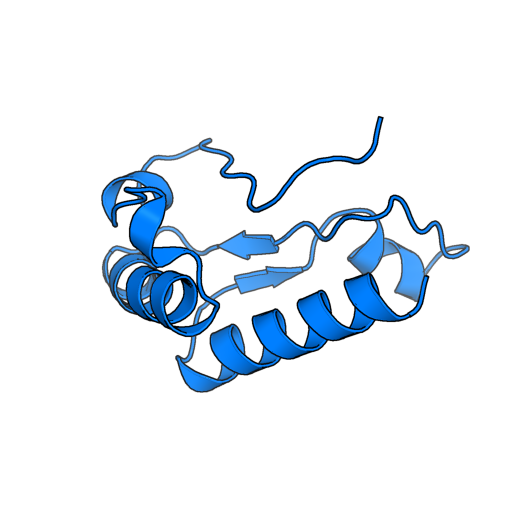C . GLN A 1 83 ? -5.458 5.219 -7.907 1.00 92.44 83 GLN A C 1
ATOM 671 O O . GLN A 1 83 ? -6.285 6.078 -7.593 1.00 92.44 83 GLN A O 1
ATOM 676 N N . LEU A 1 84 ? -4.148 5.357 -7.711 1.00 91.06 84 LEU A N 1
ATOM 677 C CA . LEU A 1 84 ? -3.512 6.581 -7.236 1.00 91.06 84 LEU A CA 1
ATOM 678 C C . LEU A 1 84 ? -2.714 7.194 -8.386 1.00 91.06 84 LEU A C 1
ATOM 680 O O . LEU A 1 84 ? -1.926 6.506 -9.029 1.00 91.06 84 LEU A O 1
ATOM 684 N N . GLY A 1 85 ? -2.920 8.486 -8.633 1.00 87.00 85 GLY A N 1
ATOM 685 C CA . GLY A 1 85 ? -2.307 9.190 -9.757 1.00 87.00 85 GLY A CA 1
ATOM 686 C C . GLY A 1 85 ? -3.030 8.975 -11.090 1.00 87.00 85 GLY A C 1
ATOM 687 O O . GLY A 1 85 ? -4.058 8.298 -11.186 1.00 87.00 85 GLY A O 1
ATOM 688 N N . GLU A 1 86 ? -2.494 9.602 -12.130 1.00 74.69 86 GLU A N 1
ATOM 689 C CA . GLU A 1 86 ? -3.049 9.578 -13.481 1.00 74.69 86 GLU A CA 1
ATOM 690 C C . GLU A 1 86 ? -2.269 8.591 -14.354 1.00 74.69 86 GLU A C 1
ATOM 692 O O . GLU A 1 86 ? -1.037 8.575 -14.341 1.00 74.69 86 GLU A O 1
ATOM 697 N N . LEU A 1 87 ? -2.985 7.789 -15.145 1.00 60.06 87 LEU A N 1
ATOM 698 C CA . LEU A 1 87 ? -2.370 7.090 -16.269 1.00 60.06 87 LEU A CA 1
ATOM 699 C C . LEU A 1 87 ? -2.081 8.150 -17.336 1.00 60.06 87 LEU A C 1
ATOM 701 O O . LEU A 1 87 ? -3.003 8.838 -17.777 1.00 60.06 87 LEU A O 1
ATOM 705 N N . TYR A 1 88 ? -0.813 8.316 -17.717 1.00 52.94 88 TYR A N 1
ATOM 706 C CA . TYR A 1 88 ? -0.464 9.192 -18.838 1.00 52.94 88 TYR A CA 1
ATOM 707 C C . TYR A 1 88 ? -1.236 8.743 -20.101 1.00 52.94 88 TYR A C 1
ATOM 709 O O . TYR A 1 88 ? -1.297 7.535 -20.348 1.00 52.94 88 TYR A O 1
ATOM 717 N N . PRO A 1 89 ? -1.837 9.676 -20.869 1.00 51.38 89 PRO A N 1
ATOM 718 C CA . PRO A 1 89 ? -2.557 9.366 -22.106 1.00 51.38 89 PRO A CA 1
ATOM 719 C C . PRO A 1 89 ? -1.650 8.837 -23.225 1.00 51.38 89 PRO A C 1
ATOM 721 O O . PRO A 1 89 ? -0.450 9.20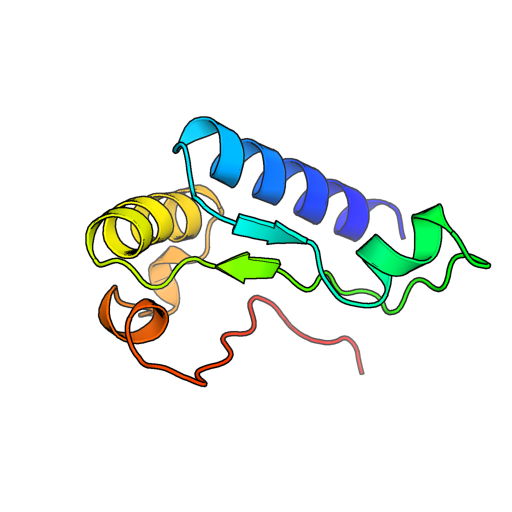3 -23.256 1.00 51.38 89 PRO A O 1
#

pLDDT: mean 89.35, std 12.02, range [49.62, 98.62]

Radius of gyration: 13.39 Å; Cα contacts (8 Å, |Δi|>4): 86; chains: 1; bounding box: 28×29×33 Å